Protein AF-A0ABD0R9A7-F1 (afdb_monomer)

Solvent-accessible surface area (backbone atoms only — not comparable to full-atom values): 3764 Å² total; per-residue (Å²): 109,80,86,50,96,58,88,83,50,58,65,61,49,48,54,50,54,44,65,75,42,65,84,38,88,49,51,46,73,62,85,81,55,92,58,62,41,39,32,40,58,49,100,93,44,76,45,78,44,64,47,68,62,51,65,73,74,62,107

Radius of gyration: 12.03 Å; Cα contacts (8 Å, |Δi|>4): 64; chains: 1; bounding box: 21×23×35 Å

InterPro domains:
  IPR001609 Myosin head, motor domain-like [PF00063] (1-59)
  IPR001609 Myosin head, motor domain-like [PS51456] (1-59)
  IPR027417 P-loop containing nucleoside triphosphate hydrolase [SSF52540] (2-59)

pLDDT: mean 76.81, std 11.26, range [50.88, 90.06]

Organism: Cirrhinus mrigala (NCBI:txid683832)

Secondary structure (DSSP, 8-state):
-TTS-S---HHHHHHHHHHHHTT-TTEEE-SS-SS-EEEEEETTEEEEEE-TTHHHHT-

Structure (mmCIF, N/CA/C/O backbone):
data_AF-A0ABD0R9A7-F1
#
_entry.id   AF-A0ABD0R9A7-F1
#
loop_
_atom_site.group_PDB
_atom_site.id
_atom_site.type_symbol
_atom_site.label_atom_id
_atom_site.label_alt_id
_atom_site.label_comp_id
_atom_site.label_asym_id
_atom_site.label_entity_id
_atom_site.label_seq_id
_atom_site.pdbx_PDB_ins_code
_atom_site.Cartn_x
_atom_site.Cartn_y
_atom_site.Cartn_z
_atom_site.occupancy
_atom_site.B_iso_or_equiv
_atom_site.auth_seq_id
_atom_site.auth_comp_id
_atom_site.auth_asym_id
_atom_site.auth_atom_id
_atom_site.pdbx_PDB_model_num
ATOM 1 N N . GLU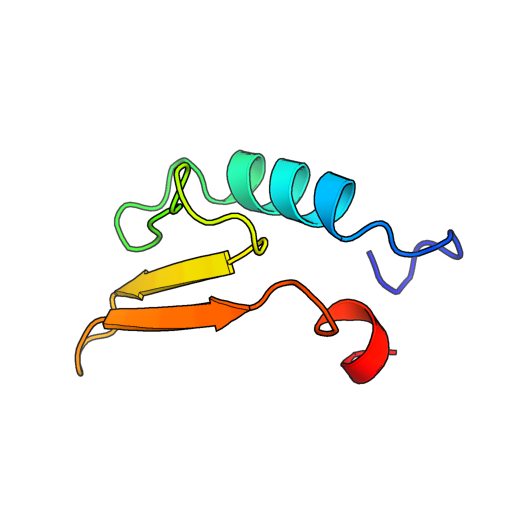 A 1 1 ? 6.090 -6.355 13.215 1.00 56.47 1 GLU A N 1
ATOM 2 C CA . GLU A 1 1 ? 5.312 -5.340 13.948 1.00 56.47 1 GLU A CA 1
ATOM 3 C C . GLU A 1 1 ? 4.389 -5.936 15.016 1.00 56.47 1 GLU A C 1
ATOM 5 O O . GLU A 1 1 ? 4.632 -5.617 16.161 1.00 56.47 1 GLU A O 1
ATOM 10 N N . CYS A 1 2 ? 3.457 -6.864 14.744 1.00 50.88 2 CYS A N 1
ATOM 11 C CA . CYS A 1 2 ? 2.522 -7.376 15.777 1.00 50.88 2 CYS A CA 1
ATOM 12 C C . CYS A 1 2 ? 3.156 -8.060 17.016 1.00 50.88 2 CYS A C 1
ATOM 14 O O . CYS A 1 2 ? 2.588 -8.004 18.100 1.00 50.88 2 CYS A O 1
ATOM 16 N N . ARG A 1 3 ? 4.352 -8.670 16.908 1.00 57.53 3 ARG A N 1
ATOM 17 C CA . ARG A 1 3 ? 5.091 -9.197 18.085 1.00 57.53 3 ARG A CA 1
ATOM 18 C C . ARG A 1 3 ? 5.761 -8.111 18.936 1.00 57.53 3 ARG A C 1
ATOM 20 O O . ARG A 1 3 ? 6.171 -8.390 20.059 1.00 57.53 3 ARG A O 1
ATOM 27 N N . LEU A 1 4 ? 5.958 -6.910 18.391 1.00 57.94 4 LEU A N 1
ATOM 28 C CA . LEU A 1 4 ? 6.500 -5.780 19.138 1.00 57.94 4 LEU A CA 1
ATOM 29 C C . LEU A 1 4 ? 5.310 -5.175 19.876 1.00 57.94 4 LEU A C 1
ATOM 31 O O . LEU A 1 4 ? 4.449 -4.571 19.252 1.00 57.94 4 LEU A O 1
ATOM 35 N N . ASN A 1 5 ? 5.235 -5.397 21.185 1.00 54.62 5 ASN A N 1
ATOM 36 C CA . ASN A 1 5 ? 4.158 -4.960 22.080 1.00 54.62 5 ASN A CA 1
ATOM 37 C C . ASN A 1 5 ? 4.147 -3.414 22.236 1.00 54.62 5 ASN A C 1
ATOM 39 O O . ASN A 1 5 ? 4.343 -2.872 23.318 1.00 54.62 5 ASN A O 1
ATOM 43 N N . ARG A 1 6 ? 4.033 -2.682 21.123 1.00 58.97 6 ARG A N 1
ATOM 44 C CA . ARG A 1 6 ? 4.052 -1.220 21.017 1.00 58.97 6 ARG A CA 1
ATOM 45 C C . ARG A 1 6 ? 2.852 -0.784 20.181 1.00 58.97 6 ARG A C 1
ATOM 47 O O . ARG A 1 6 ? 2.463 -1.487 19.249 1.00 58.97 6 ARG A O 1
ATOM 54 N N . ALA A 1 7 ? 2.279 0.375 20.517 1.00 56.78 7 ALA A N 1
ATOM 55 C CA . ALA A 1 7 ? 1.192 0.985 19.755 1.00 56.78 7 ALA A CA 1
ATOM 56 C C . ALA A 1 7 ? 1.533 0.967 18.256 1.00 56.78 7 ALA A C 1
ATOM 58 O O . ALA A 1 7 ? 2.582 1.466 17.841 1.00 56.78 7 ALA A O 1
ATOM 59 N N . SER A 1 8 ? 0.685 0.295 17.478 1.00 58.94 8 SER A N 1
ATOM 60 C CA . SER A 1 8 ? 0.903 0.047 16.058 1.00 58.94 8 SER A CA 1
ATOM 61 C C . SER A 1 8 ? 0.668 1.335 15.278 1.00 58.94 8 SER A C 1
ATOM 63 O O .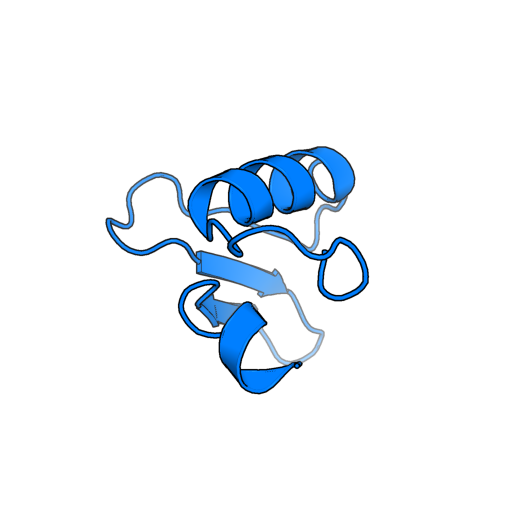 SER A 1 8 ? -0.454 1.653 14.904 1.00 58.94 8 SER A O 1
ATOM 65 N N . ASP A 1 9 ? 1.731 2.107 15.068 1.00 69.25 9 ASP A N 1
ATOM 66 C CA . ASP A 1 9 ? 1.665 3.333 14.283 1.00 69.25 9 ASP A CA 1
ATOM 67 C C . ASP A 1 9 ? 1.715 2.993 12.784 1.00 69.25 9 ASP A C 1
ATOM 69 O O . ASP A 1 9 ? 2.733 2.538 12.250 1.00 69.25 9 ASP A O 1
ATOM 73 N N . ALA A 1 10 ? 0.591 3.197 12.091 1.00 72.06 10 ALA A N 1
ATOM 74 C CA . ALA A 1 10 ? 0.456 2.903 10.665 1.00 72.06 10 ALA A CA 1
ATOM 75 C C . ALA A 1 10 ? 1.461 3.687 9.797 1.00 72.06 10 ALA A C 1
ATOM 77 O O . ALA A 1 10 ? 1.878 3.199 8.743 1.00 72.06 10 ALA A O 1
ATOM 78 N N . LYS A 1 11 ? 1.907 4.874 10.238 1.00 74.94 11 LYS A N 1
ATOM 79 C CA . LYS A 1 11 ? 2.913 5.667 9.515 1.00 74.94 11 LYS A CA 1
ATOM 80 C C . LYS A 1 11 ? 4.300 5.045 9.656 1.00 74.94 11 LYS A C 1
ATOM 82 O O . LYS A 1 11 ? 4.994 4.892 8.653 1.00 74.94 11 LYS A O 1
ATOM 87 N N . GLN A 1 12 ? 4.693 4.629 10.858 1.00 77.81 12 GLN A N 1
ATOM 88 C CA . GLN A 1 12 ? 5.959 3.939 11.101 1.00 77.81 12 GLN A CA 1
ATOM 89 C C . GLN A 1 12 ? 6.014 2.612 10.338 1.00 77.81 12 GLN A C 1
ATOM 91 O O . GLN A 1 12 ? 7.033 2.289 9.723 1.00 77.81 12 GLN A O 1
ATOM 96 N N . PHE A 1 13 ? 4.902 1.876 10.308 1.00 79.19 13 PHE A N 1
ATOM 97 C CA . PHE A 1 13 ? 4.799 0.656 9.519 1.00 79.19 13 PHE A CA 1
ATOM 98 C C . PHE A 1 13 ? 4.931 0.916 8.030 1.00 79.19 13 PHE A C 1
ATOM 100 O O . PHE A 1 13 ? 5.730 0.249 7.383 1.00 79.19 13 PHE A O 1
ATOM 107 N N . ARG A 1 14 ? 4.232 1.926 7.499 1.00 81.31 14 ARG A N 1
ATOM 108 C CA . ARG A 1 14 ? 4.386 2.354 6.105 1.00 81.31 14 ARG A CA 1
ATOM 109 C C . ARG A 1 14 ? 5.844 2.660 5.773 1.00 81.31 14 ARG A C 1
ATOM 111 O O .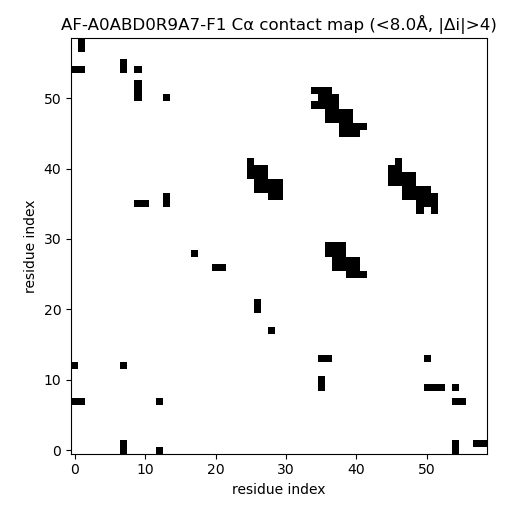 ARG A 1 14 ? 6.324 2.188 4.753 1.00 81.31 14 ARG A O 1
ATOM 118 N N . VAL A 1 15 ? 6.549 3.424 6.609 1.00 83.69 15 VAL A N 1
ATOM 119 C CA . VAL A 1 15 ? 7.957 3.793 6.363 1.00 83.69 15 VAL A CA 1
ATOM 120 C C . VAL A 1 15 ? 8.860 2.559 6.341 1.00 83.69 15 VAL A C 1
ATOM 122 O O . VAL A 1 15 ? 9.707 2.437 5.458 1.00 83.69 15 VAL A O 1
ATOM 125 N N . ARG A 1 16 ? 8.669 1.618 7.273 1.00 83.75 16 ARG A N 1
ATOM 126 C CA . ARG A 1 16 ? 9.426 0.358 7.280 1.00 83.75 16 ARG A CA 1
ATOM 127 C C . ARG A 1 16 ? 9.099 -0.511 6.074 1.00 83.75 16 ARG A C 1
ATOM 129 O O . ARG A 1 16 ? 10.014 -0.976 5.411 1.00 83.75 16 ARG A O 1
ATOM 136 N N . LEU A 1 17 ? 7.815 -0.712 5.790 1.00 84.19 17 LEU A N 1
ATOM 137 C CA . LEU A 1 17 ? 7.350 -1.527 4.673 1.00 84.19 17 LEU A C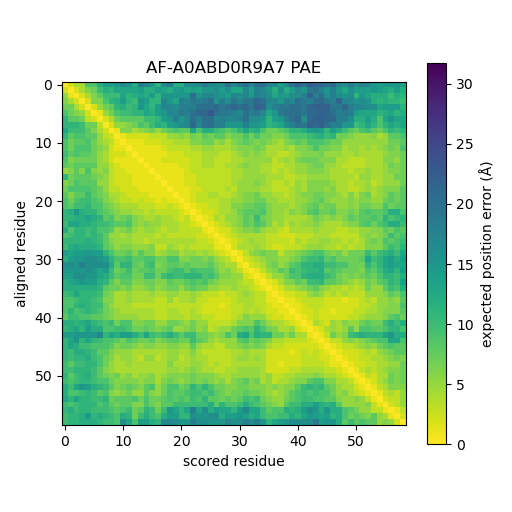A 1
ATOM 138 C C . LEU A 1 17 ? 7.856 -0.945 3.348 1.00 84.19 17 LEU A C 1
ATOM 140 O O . LEU A 1 17 ? 8.360 -1.682 2.510 1.00 84.19 17 LEU A O 1
ATOM 144 N N . GLN A 1 18 ? 7.821 0.384 3.215 1.00 85.25 18 GLN A N 1
ATOM 145 C CA . GLN A 1 18 ? 8.424 1.093 2.097 1.00 85.25 18 GLN A CA 1
ATOM 146 C C . GLN A 1 18 ? 9.909 0.811 2.014 1.00 85.25 18 GLN A C 1
ATOM 148 O O . GLN A 1 18 ? 10.344 0.362 0.967 1.00 85.25 18 GLN A O 1
ATOM 153 N N . LYS A 1 19 ? 10.682 1.012 3.082 1.00 86.19 19 LYS A N 1
ATOM 154 C CA . LYS A 1 19 ? 12.130 0.774 3.068 1.00 86.19 19 LYS A CA 1
ATOM 155 C C . LYS A 1 19 ? 12.490 -0.654 2.642 1.00 86.19 19 LYS A C 1
ATOM 157 O O . LYS A 1 19 ? 13.326 -0.821 1.764 1.00 86.19 19 LYS A O 1
ATOM 162 N N . GLU A 1 20 ? 11.847 -1.659 3.230 1.00 86.25 20 GLU A N 1
ATOM 163 C CA . GLU A 1 20 ? 12.162 -3.070 2.964 1.00 86.25 20 GLU A CA 1
ATOM 164 C C . GLU A 1 20 ? 11.720 -3.517 1.563 1.00 86.25 20 GLU A C 1
ATOM 166 O O . GLU A 1 20 ? 12.364 -4.360 0.949 1.00 86.25 20 GLU A O 1
ATOM 171 N N . LEU A 1 21 ? 10.628 -2.951 1.040 1.00 85.88 21 LEU A N 1
ATOM 172 C CA . LEU A 1 21 ? 10.060 -3.319 -0.261 1.00 85.88 21 LEU A CA 1
ATOM 173 C C . LEU A 1 21 ? 10.360 -2.286 -1.359 1.00 85.88 21 LEU A C 1
ATOM 175 O O . LEU A 1 21 ? 9.809 -2.389 -2.451 1.00 85.88 21 LEU A O 1
ATOM 179 N N . SER A 1 22 ? 11.224 -1.301 -1.090 1.00 82.75 22 SER A N 1
ATOM 180 C CA . SER A 1 22 ? 11.616 -0.250 -2.048 1.00 82.75 22 SER A CA 1
ATOM 181 C C . SER A 1 22 ? 12.292 -0.825 -3.288 1.00 82.75 22 SER A C 1
ATOM 183 O O . SER A 1 22 ? 12.165 -0.261 -4.369 1.00 82.75 22 SER A O 1
ATOM 185 N N . ASP A 1 23 ? 13.008 -1.935 -3.117 1.00 85.31 23 ASP A N 1
ATOM 186 C CA . ASP A 1 23 ? 13.739 -2.624 -4.181 1.00 85.31 23 ASP A CA 1
ATOM 187 C C . ASP A 1 23 ? 12.816 -3.483 -5.068 1.00 85.31 23 ASP A C 1
ATOM 189 O O . ASP A 1 23 ? 13.184 -3.901 -6.162 1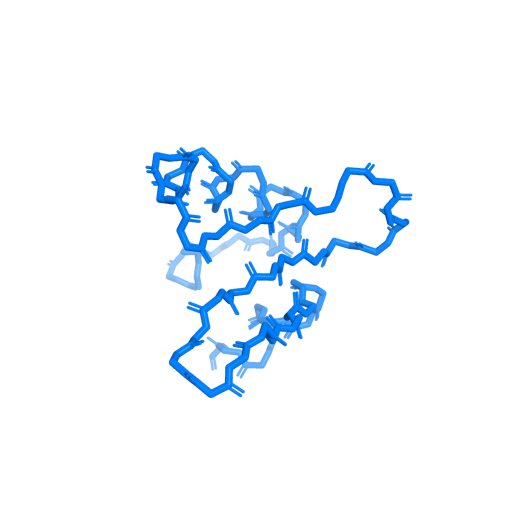.00 85.31 23 ASP A O 1
ATOM 193 N N . ASN A 1 24 ? 11.576 -3.734 -4.629 1.00 85.62 24 ASN A N 1
ATOM 194 C CA . ASN A 1 24 ? 10.656 -4.603 -5.350 1.00 85.62 24 ASN A CA 1
ATOM 195 C C . ASN A 1 24 ? 9.869 -3.820 -6.410 1.00 85.62 24 ASN A C 1
ATOM 197 O O . ASN A 1 24 ? 8.941 -3.076 -6.098 1.00 85.62 24 ASN A O 1
ATOM 201 N N . THR A 1 25 ? 10.185 -4.048 -7.683 1.00 83.19 25 THR A N 1
ATOM 202 C CA . THR A 1 25 ? 9.522 -3.409 -8.834 1.00 83.19 25 THR A CA 1
ATOM 203 C C . THR A 1 25 ? 8.029 -3.7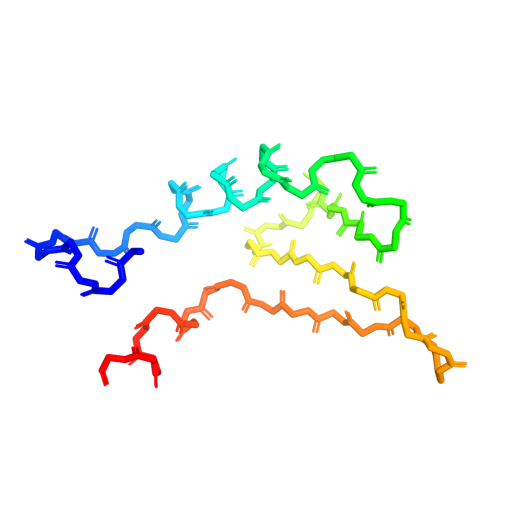22 -8.954 1.00 83.19 25 THR A C 1
ATOM 205 O O . THR A 1 25 ? 7.303 -2.984 -9.622 1.00 83.19 25 THR A O 1
ATOM 208 N N . ASN A 1 26 ? 7.543 -4.771 -8.286 1.00 87.44 26 ASN A N 1
ATOM 209 C CA . ASN A 1 26 ? 6.121 -5.116 -8.264 1.00 87.44 26 ASN A CA 1
ATOM 210 C C . ASN A 1 26 ? 5.331 -4.327 -7.213 1.00 87.44 26 ASN A C 1
ATOM 212 O O . ASN A 1 26 ? 4.111 -4.469 -7.143 1.00 87.44 26 ASN A O 1
ATOM 216 N N . ILE A 1 27 ? 5.991 -3.512 -6.385 1.00 87.69 27 ILE A N 1
ATOM 217 C CA . ILE A 1 27 ? 5.347 -2.746 -5.319 1.00 87.69 27 ILE A CA 1
ATOM 218 C C . ILE A 1 27 ? 5.475 -1.259 -5.623 1.00 87.69 27 ILE A C 1
ATOM 220 O O . ILE A 1 27 ? 6.561 -0.719 -5.812 1.00 87.69 27 ILE A O 1
ATOM 224 N N . SER A 1 28 ? 4.334 -0.578 -5.651 1.00 86.12 28 SER A N 1
ATOM 225 C CA . SER A 1 28 ? 4.251 0.854 -5.899 1.00 86.12 28 SER A CA 1
ATOM 226 C C . SER A 1 28 ? 3.666 1.577 -4.696 1.00 86.12 28 SER A C 1
ATOM 228 O O . SER A 1 28 ? 2.778 1.075 -4.007 1.00 86.12 28 SER A O 1
ATOM 230 N N . TRP A 1 29 ? 4.175 2.777 -4.446 1.00 84.12 29 TRP A N 1
ATOM 231 C CA . TRP A 1 29 ? 3.831 3.577 -3.280 1.00 84.12 29 TRP A CA 1
ATOM 232 C C . TRP A 1 29 ? 3.196 4.870 -3.744 1.00 84.12 29 TRP A C 1
ATOM 234 O O . TRP A 1 29 ? 3.871 5.710 -4.343 1.00 84.12 29 TRP A O 1
ATOM 244 N N . ASP A 1 30 ? 1.921 5.056 -3.427 1.00 80.19 30 ASP A N 1
ATOM 245 C CA . ASP A 1 30 ? 1.272 6.323 -3.708 1.00 80.19 30 ASP A CA 1
ATOM 246 C C . ASP A 1 30 ? 1.702 7.357 -2.659 1.00 80.19 30 ASP A C 1
ATOM 248 O O . ASP A 1 30 ? 1.445 7.240 -1.453 1.00 80.19 30 ASP A O 1
ATOM 252 N N . LYS A 1 31 ? 2.472 8.347 -3.111 1.00 70.19 31 LYS A N 1
ATOM 253 C CA . LYS A 1 31 ? 2.963 9.443 -2.263 1.00 70.19 31 LYS A CA 1
ATOM 254 C C . LYS A 1 31 ? 1.951 10.584 -2.141 1.00 70.19 31 LYS A C 1
ATOM 256 O O . LYS A 1 31 ? 2.137 11.432 -1.274 1.00 70.19 31 LYS A O 1
ATOM 261 N N . PHE A 1 32 ? 0.913 10.606 -2.978 1.00 70.88 32 PHE A N 1
ATOM 262 C CA . PHE A 1 32 ? -0.060 11.696 -3.057 1.00 70.88 32 PHE A CA 1
ATOM 263 C C . PHE A 1 32 ? -1.342 11.404 -2.273 1.00 70.88 32 PHE A C 1
ATOM 265 O O . PHE A 1 32 ? -2.065 12.330 -1.905 1.00 70.88 32 PHE A O 1
ATOM 272 N N . SER A 1 33 ? -1.615 10.135 -1.980 1.00 70.06 33 SER A N 1
ATOM 273 C CA . SER A 1 33 ? -2.770 9.726 -1.202 1.00 70.06 33 SER A CA 1
ATOM 274 C C . SER A 1 33 ? -2.625 10.151 0.258 1.00 70.06 33 SER A C 1
ATOM 276 O O . SER A 1 33 ? -1.584 9.954 0.896 1.00 70.06 33 SER A O 1
ATOM 278 N N . LYS A 1 34 ? -3.697 10.747 0.792 1.00 71.44 34 LYS A N 1
ATOM 279 C CA . LYS A 1 34 ? -3.803 11.119 2.211 1.00 71.44 34 LYS A CA 1
ATOM 280 C C . LYS A 1 34 ? -3.834 9.886 3.113 1.00 71.44 34 LYS A C 1
ATOM 282 O O . LYS A 1 34 ? -3.374 9.956 4.250 1.00 71.44 34 LYS A O 1
ATOM 287 N N . GLU A 1 35 ? -4.339 8.774 2.594 1.00 75.94 35 GLU A N 1
ATOM 288 C CA . GLU A 1 35 ? -4.405 7.502 3.298 1.00 75.94 35 GLU A CA 1
ATOM 289 C C . GLU A 1 35 ? -3.142 6.677 3.019 1.00 75.94 35 GLU A C 1
ATOM 291 O O . GLU A 1 35 ? -2.677 6.605 1.876 1.00 75.94 35 GLU A O 1
ATOM 296 N N . PRO A 1 36 ? -2.542 6.041 4.038 1.00 77.44 36 PRO A N 1
ATOM 297 C CA . PRO A 1 36 ? -1.383 5.193 3.826 1.00 77.44 36 PRO A CA 1
ATOM 298 C C . PRO A 1 36 ? -1.811 3.920 3.078 1.00 77.44 36 PRO A C 1
ATOM 300 O O . PRO A 1 36 ? -2.456 3.048 3.652 1.00 77.44 36 PRO A O 1
ATOM 303 N N . HIS A 1 37 ? -1.434 3.793 1.804 1.00 84.81 37 HIS A N 1
ATOM 304 C CA . HIS A 1 37 ? -1.662 2.588 1.002 1.00 84.81 37 HIS A CA 1
ATOM 305 C C . HIS A 1 37 ? -0.450 2.228 0.127 1.00 84.81 37 HIS A C 1
ATOM 307 O O . HIS A 1 37 ? 0.430 3.059 -0.115 1.00 84.81 37 HIS A O 1
ATOM 313 N N . PHE A 1 38 ? -0.411 0.988 -0.360 1.00 87.31 38 PHE A N 1
ATOM 314 C CA . PHE A 1 38 ? 0.549 0.517 -1.363 1.00 87.31 38 PHE A CA 1
ATOM 315 C C . PHE A 1 38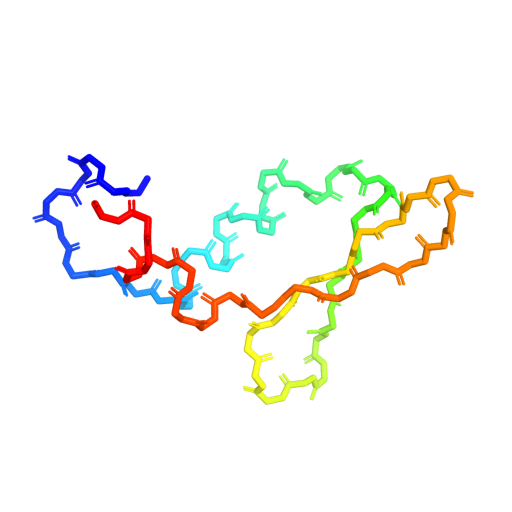 ? -0.150 -0.348 -2.411 1.00 87.31 38 PHE A C 1
ATOM 317 O O . PHE A 1 38 ? -1.174 -0.966 -2.135 1.00 87.31 38 PHE A O 1
ATOM 324 N N . THR A 1 39 ? 0.409 -0.401 -3.614 1.00 88.38 39 THR A N 1
ATOM 325 C CA . THR A 1 39 ? -0.148 -1.157 -4.737 1.00 88.38 39 THR A CA 1
ATOM 326 C C . THR A 1 39 ? 0.779 -2.305 -5.087 1.00 88.38 39 THR A C 1
ATOM 328 O O . THR A 1 39 ? 1.972 -2.091 -5.291 1.00 88.38 39 THR A O 1
ATOM 331 N N . VAL A 1 40 ? 0.233 -3.511 -5.201 1.00 90.06 40 VAL A N 1
ATOM 332 C CA . VAL A 1 40 ? 0.964 -4.710 -5.618 1.00 90.06 40 VAL A CA 1
ATOM 333 C C . VAL A 1 40 ? 0.554 -5.074 -7.040 1.00 90.06 40 VAL A C 1
ATOM 335 O O . VAL A 1 40 ? -0.628 -5.262 -7.329 1.00 90.06 40 VAL A O 1
ATOM 338 N N . ALA A 1 41 ? 1.526 -5.163 -7.941 1.00 88.94 41 ALA A N 1
ATOM 339 C CA . ALA A 1 41 ? 1.344 -5.677 -9.288 1.00 88.94 41 ALA A CA 1
ATOM 340 C C . ALA A 1 41 ? 1.322 -7.213 -9.252 1.00 88.94 41 ALA A C 1
ATOM 342 O O . ALA A 1 41 ? 2.350 -7.862 -9.076 1.00 88.94 41 ALA A O 1
ATOM 343 N N . HIS A 1 42 ? 0.135 -7.791 -9.410 1.00 85.94 42 HIS A N 1
ATOM 344 C CA . HIS A 1 42 ? -0.077 -9.221 -9.602 1.00 85.94 42 HIS A CA 1
ATOM 345 C C . HIS A 1 42 ? -0.194 -9.564 -11.091 1.00 85.94 42 HIS A C 1
ATOM 347 O O . HIS A 1 42 ? -0.471 -8.706 -11.930 1.00 85.94 42 HIS A O 1
ATOM 353 N N . TYR A 1 43 ? -0.071 -10.855 -11.415 1.00 87.31 43 TYR A N 1
ATOM 354 C CA . TYR A 1 43 ? -0.297 -11.364 -12.775 1.00 87.31 43 TYR A CA 1
ATOM 355 C C . TYR A 1 43 ? -1.704 -11.030 -13.314 1.00 87.31 43 TYR A C 1
ATOM 357 O O . TYR A 1 43 ? -1.886 -10.895 -14.519 1.00 87.31 43 TYR A O 1
ATOM 365 N N . ALA A 1 44 ? -2.685 -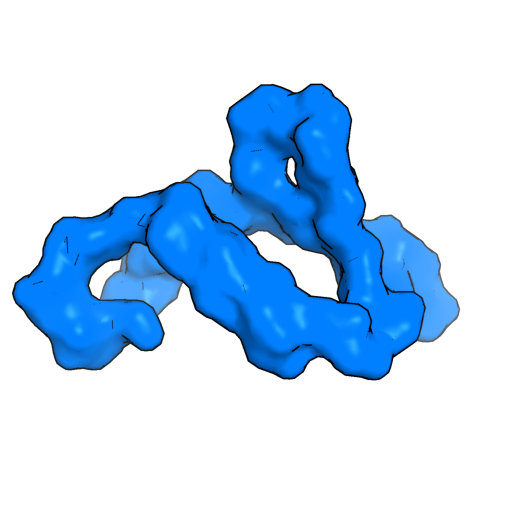10.876 -12.417 1.00 85.88 44 ALA A N 1
ATOM 366 C CA . ALA A 1 44 ? -4.070 -10.528 -12.731 1.00 85.88 44 ALA A CA 1
ATOM 367 C C . ALA A 1 44 ? -4.355 -9.011 -12.671 1.00 85.88 44 ALA A C 1
ATOM 369 O O . ALA A 1 44 ? -5.509 -8.603 -12.779 1.00 85.88 44 ALA A O 1
ATOM 370 N N . GLY A 1 45 ? -3.329 -8.172 -12.482 1.00 86.69 45 GLY A N 1
ATOM 371 C CA . GLY A 1 45 ? -3.455 -6.715 -12.418 1.00 86.69 45 GLY A CA 1
ATOM 372 C C . GLY A 1 45 ? -2.913 -6.096 -11.129 1.00 86.69 45 GLY A C 1
ATOM 373 O O . GLY A 1 45 ? -2.308 -6.755 -10.289 1.00 86.69 45 GLY A O 1
ATOM 374 N N . LYS A 1 46 ? -3.105 -4.784 -10.983 1.00 89.75 46 LYS A N 1
ATOM 375 C CA . LYS A 1 46 ? -2.642 -4.011 -9.824 1.00 89.75 46 LYS A CA 1
ATOM 376 C C . LYS A 1 46 ? -3.712 -4.006 -8.734 1.00 89.75 46 LYS A C 1
ATOM 378 O O . LYS A 1 46 ? -4.857 -3.666 -9.015 1.00 89.75 46 LYS A O 1
ATOM 383 N N . VAL A 1 47 ? -3.329 -4.339 -7.505 1.00 89.25 47 VAL A N 1
ATOM 384 C CA . VAL A 1 47 ? -4.221 -4.360 -6.338 1.00 89.25 47 VAL A CA 1
ATOM 385 C C . VAL A 1 47 ? -3.716 -3.371 -5.297 1.00 89.25 47 VAL A C 1
ATOM 387 O O . VAL A 1 47 ? -2.556 -3.437 -4.896 1.00 89.25 47 VAL A O 1
ATOM 390 N N . SER A 1 48 ? -4.580 -2.459 -4.859 1.00 86.25 48 SER A N 1
ATOM 391 C CA . SER A 1 48 ? -4.261 -1.463 -3.832 1.00 86.25 48 SER A CA 1
ATOM 392 C C . SER A 1 48 ? -4.646 -1.971 -2.444 1.00 86.25 48 SER A C 1
ATOM 394 O O . SER A 1 48 ? -5.774 -2.408 -2.227 1.00 86.25 48 SER A O 1
ATOM 396 N N . TYR A 1 49 ? -3.720 -1.874 -1.495 1.00 85.25 49 TYR A N 1
ATOM 397 C CA . TYR A 1 49 ? -3.886 -2.279 -0.103 1.00 85.25 49 TYR A CA 1
ATOM 398 C C . TYR A 1 49 ? -3.763 -1.071 0.823 1.00 85.25 49 TYR A C 1
ATOM 400 O O . TYR A 1 49 ? -2.729 -0.400 0.847 1.00 85.25 49 TYR A O 1
ATOM 408 N N . GLN A 1 50 ? -4.803 -0.817 1.619 1.00 85.06 50 GLN A N 1
ATOM 409 C CA . GLN A 1 50 ? -4.757 0.160 2.705 1.00 85.06 50 GLN A CA 1
ATOM 410 C C . GLN A 1 50 ? -3.954 -0.405 3.881 1.00 85.06 50 GLN A C 1
ATOM 412 O O . GLN A 1 50 ? -4.164 -1.536 4.311 1.00 85.06 50 GLN A O 1
ATOM 417 N N . ILE A 1 51 ? -3.023 0.400 4.387 1.00 79.31 51 ILE A N 1
ATOM 418 C CA . ILE A 1 51 ? -2.179 0.087 5.547 1.00 79.31 51 ILE A CA 1
ATOM 419 C C . ILE A 1 51 ? -2.940 0.392 6.846 1.00 79.31 51 ILE A C 1
ATOM 421 O O . ILE A 1 51 ? -2.695 -0.233 7.880 1.00 79.31 51 ILE A O 1
ATOM 425 N N . GLU A 1 52 ? -3.878 1.339 6.797 1.00 75.75 52 GLU A N 1
ATOM 426 C CA . GLU A 1 52 ? -4.777 1.651 7.906 1.00 75.75 52 GLU A CA 1
ATOM 427 C C . GLU A 1 52 ? -5.632 0.417 8.260 1.00 75.75 52 GLU A C 1
ATOM 429 O O . GLU A 1 52 ? -6.213 -0.225 7.387 1.00 75.75 52 GLU A O 1
ATOM 434 N N . GLY A 1 53 ? -5.631 0.006 9.532 1.00 69.25 53 GLY A N 1
ATOM 435 C CA . GLY A 1 53 ? -6.351 -1.183 10.009 1.00 69.25 53 GLY A CA 1
ATOM 436 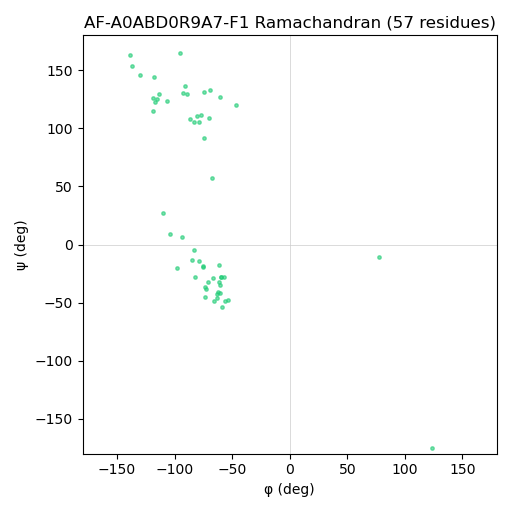C C . GLY A 1 53 ? -5.711 -2.551 9.710 1.00 69.25 53 GLY A C 1
ATOM 437 O O . GLY A 1 53 ? -6.130 -3.548 10.302 1.00 69.25 53 GLY A O 1
ATOM 438 N N . MET A 1 54 ? -4.666 -2.646 8.870 1.00 75.75 54 MET A N 1
ATOM 439 C CA . MET A 1 54 ? -3.946 -3.918 8.637 1.00 75.75 54 MET A CA 1
ATOM 440 C C . MET A 1 54 ? -3.323 -4.482 9.920 1.00 75.75 54 MET A C 1
ATOM 442 O O . MET A 1 54 ? -3.270 -5.693 10.103 1.00 75.75 54 MET A O 1
ATOM 446 N N . MET A 1 55 ? -2.854 -3.604 10.805 1.00 66.19 55 MET A N 1
ATOM 447 C CA . MET A 1 55 ? -2.270 -3.975 12.098 1.00 66.19 55 MET A CA 1
ATOM 448 C C . MET A 1 55 ? -3.317 -4.458 13.099 1.00 66.19 55 MET A C 1
ATOM 450 O O . MET A 1 55 ? -3.070 -5.391 13.854 1.00 66.19 55 MET A O 1
ATOM 454 N N . GLU A 1 56 ? -4.487 -3.824 13.099 1.00 65.31 56 GLU A N 1
ATOM 455 C CA . GLU A 1 56 ? -5.572 -4.120 14.036 1.00 65.31 56 GLU A CA 1
ATOM 456 C C . GLU A 1 56 ? -6.256 -5.446 13.695 1.00 65.31 56 GLU A C 1
ATOM 458 O O . GLU A 1 56 ? -6.607 -6.206 14.593 1.00 65.31 56 GLU A O 1
ATOM 463 N N . LYS A 1 57 ? -6.388 -5.754 12.397 1.00 64.25 57 LYS A N 1
ATOM 464 C CA . LYS A 1 57 ? -6.941 -7.026 11.906 1.00 64.25 57 LYS A CA 1
ATOM 465 C C . LYS A 1 57 ? -5.990 -8.216 12.041 1.00 64.25 57 LYS A C 1
ATOM 467 O O . LYS A 1 57 ? -6.451 -9.348 11.966 1.00 64.25 57 LYS A O 1
ATOM 472 N N . ASN A 1 58 ? -4.689 -7.975 12.188 1.00 59.62 58 ASN A N 1
ATOM 473 C CA . ASN A 1 58 ? -3.651 -9.012 12.180 1.00 59.62 58 ASN A CA 1
ATOM 474 C C . ASN A 1 58 ? -3.030 -9.220 13.573 1.00 59.62 58 ASN A C 1
ATOM 476 O O . ASN A 1 58 ? -1.849 -9.562 13.691 1.00 59.62 58 ASN A O 1
ATOM 480 N N . LYS A 1 59 ? -3.812 -8.915 14.614 1.00 55.28 59 LYS A N 1
ATOM 481 C CA . LYS A 1 59 ? -3.449 -9.087 16.019 1.00 55.28 59 LYS A CA 1
ATOM 482 C C . LYS A 1 59 ? -3.682 -10.520 16.481 1.00 55.28 59 LYS A C 1
ATOM 484 O O . LYS A 1 59 ? -4.733 -11.085 16.115 1.00 55.28 59 LYS A O 1
#

Nearest PDB structures (foldseek):
  6i7d-assembly3_C  TM=8.490E-01  e=8.346E-03  Plasmodium falciparum 3D7
  6i7d-assembly2_B  TM=8.460E-01  e=1.524E-02  Plasmodium falciparum 3D7
  6tu7-assembly1_GP1  TM=8.190E-01  e=1.091E-02  Plasmodium falciparum 3D7
  6i7d-assembly4_D  TM=8.328E-01  e=1.333E-02  Plasmodium falciparum 3D7
  6i7d-assembly1_A  TM=8.378E-01  e=1.630E-02  Plasmodium falciparum 3D7

Mean predicted aligned error: 7.26 Å

Sequence (59 aa):
ECRLNRASDAKQFRVRLQKELSDNTNISWDKFSKEPHFTVAHYAGKVSYQIEGMMEKNK

Foldseek 3Di:
DLVPPDDDDLVVVLVVVCVVCVPPPQKAFDPPDPFGWIWGQDPVGIDIDGSVCPSVVVD